Protein AF-A0A8R7UPX9-F1 (afdb_monomer_lite)

Organism: Triticum urartu (NCBI:txid4572)

Sequence (79 aa):
NDDLDFGNWDGDDDAGGRESSSDDSGCEEFLREMSERDDKINSLVHMGFSEDEANRAITRCGVDADICLLVDSISASRA

Structure (mmCIF, N/CA/C/O backbone):
data_AF-A0A8R7UPX9-F1
#
_entry.id   AF-A0A8R7UPX9-F1
#
loop_
_atom_site.group_PDB
_atom_site.id
_atom_site.type_symbol
_atom_site.label_atom_id
_atom_site.label_alt_id
_atom_site.label_comp_id
_atom_site.label_asym_id
_atom_site.label_entity_id
_atom_site.label_seq_id
_atom_site.pdbx_PDB_ins_code
_atom_site.Cartn_x
_atom_site.Cartn_y
_atom_site.Cartn_z
_atom_site.occupancy
_atom_site.B_iso_or_equiv
_atom_site.auth_seq_id
_atom_site.auth_comp_id
_atom_site.auth_asym_id
_atom_site.auth_atom_id
_atom_site.pdbx_PDB_model_num
ATOM 1 N N . ASN A 1 1 ? 66.797 27.125 -14.923 1.00 49.12 1 ASN A N 1
ATOM 2 C CA . ASN A 1 1 ? 66.485 25.818 -15.524 1.00 49.12 1 ASN A CA 1
ATOM 3 C C . ASN A 1 1 ? 65.920 24.970 -14.392 1.00 49.12 1 ASN A C 1
ATOM 5 O O . ASN A 1 1 ? 66.700 24.397 -13.646 1.00 49.12 1 ASN A O 1
ATOM 9 N N . ASP A 1 2 ? 64.638 25.022 -14.051 1.00 48.69 2 ASP A N 1
ATOM 10 C CA . ASP A 1 2 ? 63.460 25.339 -14.861 1.00 48.69 2 ASP A CA 1
ATOM 11 C C . ASP A 1 2 ? 62.352 25.928 -13.971 1.00 48.69 2 ASP A C 1
ATOM 13 O O . ASP A 1 2 ? 62.118 25.450 -12.860 1.00 48.69 2 ASP A O 1
ATOM 17 N N . ASP A 1 3 ? 61.725 26.987 -14.481 1.00 55.88 3 ASP A N 1
ATOM 18 C CA . ASP A 1 3 ? 60.533 27.644 -13.952 1.00 55.88 3 ASP A CA 1
ATOM 19 C C . ASP A 1 3 ? 59.262 26.842 -14.297 1.00 55.88 3 ASP A C 1
ATOM 21 O O . ASP A 1 3 ? 59.215 26.072 -15.253 1.00 55.88 3 ASP A O 1
ATOM 25 N N . LEU A 1 4 ? 58.243 27.043 -13.469 1.00 61.97 4 LEU A N 1
ATOM 26 C CA . LEU A 1 4 ? 56.923 26.412 -13.453 1.00 61.97 4 LEU A CA 1
ATOM 27 C C . LEU A 1 4 ? 56.160 26.557 -14.787 1.00 61.97 4 LEU A C 1
ATOM 29 O O . LEU A 1 4 ? 56.070 27.674 -15.283 1.00 61.97 4 LEU A O 1
ATOM 33 N N . ASP A 1 5 ? 55.483 25.500 -15.256 1.00 56.66 5 ASP A N 1
ATOM 34 C CA . ASP A 1 5 ? 54.057 25.599 -15.620 1.00 56.66 5 ASP A CA 1
ATOM 35 C C . ASP A 1 5 ? 53.384 24.217 -15.703 1.00 56.66 5 ASP A C 1
ATOM 37 O O . ASP A 1 5 ? 53.859 23.284 -16.355 1.00 56.66 5 ASP A O 1
ATOM 41 N N . PHE A 1 6 ? 52.281 24.073 -14.980 1.00 55.53 6 PHE A N 1
ATOM 42 C CA . PHE A 1 6 ? 51.506 22.848 -14.848 1.00 55.53 6 PHE A CA 1
ATOM 43 C C . PHE A 1 6 ? 50.512 22.777 -16.007 1.00 55.53 6 PHE A C 1
ATOM 45 O O . PHE A 1 6 ? 49.483 23.434 -15.973 1.00 55.53 6 PHE A O 1
ATOM 52 N N . GLY A 1 7 ? 50.832 21.951 -17.004 1.00 50.19 7 GLY A N 1
ATOM 53 C CA . GLY A 1 7 ? 49.874 21.263 -17.871 1.00 50.19 7 GLY A CA 1
ATOM 54 C C . GLY A 1 7 ? 48.840 22.137 -18.579 1.00 50.19 7 GLY A C 1
ATOM 55 O O . GLY A 1 7 ? 47.747 22.359 -18.067 1.00 50.19 7 GLY A O 1
ATOM 56 N N . ASN A 1 8 ? 49.138 22.488 -19.828 1.00 54.53 8 ASN A N 1
ATOM 57 C CA . ASN A 1 8 ? 48.144 22.914 -20.804 1.00 54.53 8 ASN A CA 1
ATOM 58 C C . ASN A 1 8 ? 47.080 21.805 -20.961 1.00 54.53 8 ASN A C 1
ATOM 60 O O . ASN A 1 8 ? 47.346 20.757 -21.550 1.00 54.53 8 ASN A O 1
ATOM 64 N N . TRP A 1 9 ? 45.903 22.000 -20.363 1.00 62.78 9 TRP A N 1
ATOM 65 C CA . TRP A 1 9 ? 44.714 21.185 -20.607 1.00 62.78 9 TRP A CA 1
ATOM 66 C C . TRP A 1 9 ? 44.092 21.677 -21.909 1.00 62.78 9 TRP A C 1
ATOM 68 O O . TRP A 1 9 ? 43.186 22.510 -21.900 1.00 62.78 9 TRP A O 1
ATOM 78 N N . ASP A 1 10 ? 44.626 21.199 -23.032 1.00 57.25 10 ASP A N 1
ATOM 79 C CA . ASP A 1 10 ? 43.949 21.348 -24.313 1.00 57.25 10 ASP A CA 1
ATOM 80 C C . ASP A 1 10 ? 42.656 20.537 -24.251 1.00 57.25 10 ASP A C 1
ATOM 82 O O . ASP A 1 10 ? 42.662 19.308 -24.161 1.00 57.25 10 ASP A O 1
ATOM 86 N N . GLY A 1 11 ? 41.547 21.272 -24.208 1.00 55.78 11 GLY A N 1
ATOM 87 C CA . GLY A 1 11 ? 40.211 20.728 -24.317 1.00 55.78 11 GLY A CA 1
ATOM 88 C C . GLY A 1 11 ? 40.027 20.076 -25.678 1.00 55.78 11 GLY A C 1
ATOM 89 O O . GLY A 1 11 ? 40.116 20.743 -26.707 1.00 55.78 11 GLY A O 1
ATOM 90 N N . ASP A 1 12 ? 39.729 18.784 -25.649 1.00 57.41 12 ASP A N 1
ATOM 91 C CA . ASP A 1 12 ? 39.080 18.094 -26.749 1.00 57.41 12 ASP A CA 1
AT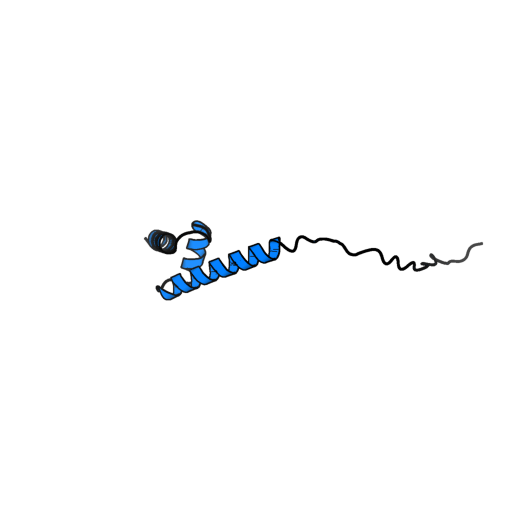OM 92 C C . ASP A 1 12 ? 37.699 17.655 -26.246 1.00 57.41 12 ASP A C 1
ATOM 94 O O . ASP A 1 12 ? 37.549 16.738 -25.434 1.00 57.41 12 ASP A O 1
ATOM 98 N N . ASP A 1 13 ? 36.697 18.439 -26.644 1.00 62.78 13 ASP A N 1
ATOM 99 C CA . ASP A 1 13 ? 35.275 18.121 -26.554 1.00 62.78 13 ASP A CA 1
ATOM 100 C C . ASP A 1 13 ? 34.987 16.924 -27.477 1.00 62.78 13 ASP A C 1
ATOM 102 O O . ASP A 1 13 ? 34.512 17.079 -28.605 1.00 62.78 13 ASP A O 1
ATOM 106 N N . ASP A 1 14 ? 35.258 15.710 -26.998 1.00 58.22 14 ASP A N 1
ATOM 107 C CA . ASP A 1 14 ? 34.825 14.488 -27.672 1.00 58.22 14 ASP A CA 1
ATOM 108 C C . ASP A 1 14 ? 33.336 14.243 -27.373 1.00 58.22 14 ASP A C 1
ATOM 110 O O . ASP A 1 14 ? 32.917 13.577 -26.418 1.00 58.22 14 ASP A O 1
ATOM 114 N N . ALA A 1 15 ? 32.506 14.836 -28.229 1.00 62.25 15 ALA A N 1
ATOM 115 C CA . ALA A 1 15 ? 31.089 14.553 -28.366 1.00 62.25 15 ALA A CA 1
ATOM 116 C C . ALA A 1 15 ? 30.875 13.102 -28.843 1.00 62.25 15 ALA A C 1
ATOM 118 O O . ALA A 1 15 ? 30.695 12.833 -30.029 1.00 62.25 15 ALA A O 1
ATOM 119 N N . GLY A 1 16 ? 30.861 12.155 -27.904 1.00 54.19 16 GLY A N 1
ATOM 120 C CA . GLY A 1 16 ? 30.629 10.736 -28.169 1.00 54.19 16 GLY A CA 1
ATOM 121 C C . GLY A 1 16 ? 29.482 10.160 -27.347 1.00 54.19 16 GLY A C 1
ATOM 122 O O . GLY A 1 16 ? 29.711 9.571 -26.299 1.00 54.19 16 GLY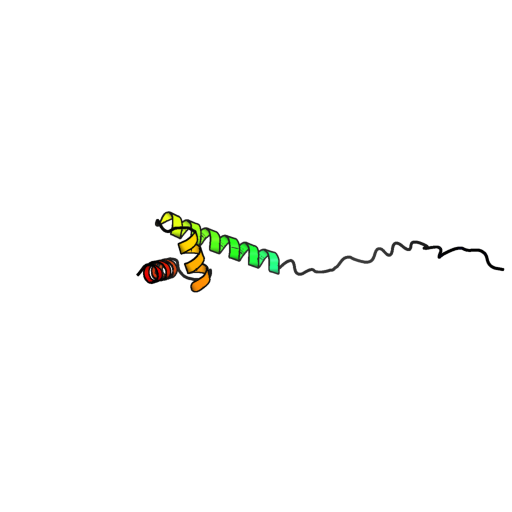 A O 1
ATOM 123 N N . GLY A 1 17 ? 28.251 10.320 -27.842 1.00 49.69 17 GLY A N 1
ATOM 124 C CA . GLY A 1 17 ? 27.150 9.367 -27.648 1.00 49.69 17 GLY A CA 1
ATOM 125 C C . GLY A 1 17 ? 26.894 8.885 -26.221 1.00 49.69 17 GLY A C 1
ATOM 126 O O . GLY A 1 17 ? 27.258 7.776 -25.841 1.00 49.69 17 GLY A O 1
ATOM 127 N N . ARG A 1 18 ? 26.163 9.701 -25.463 1.00 56.94 18 ARG A N 1
ATOM 128 C CA . ARG A 1 18 ? 25.438 9.298 -24.260 1.00 56.94 18 ARG A CA 1
ATOM 129 C C . ARG A 1 18 ? 24.426 8.204 -24.614 1.00 56.94 18 ARG A C 1
ATOM 131 O O . ARG A 1 18 ? 23.272 8.502 -24.867 1.00 56.94 18 ARG A O 1
ATOM 138 N N . GLU A 1 19 ? 24.848 6.953 -24.580 1.00 54.16 19 GLU A N 1
ATOM 139 C CA . GLU A 1 19 ? 23.948 5.798 -24.555 1.00 54.16 19 GLU A CA 1
ATOM 140 C C . GLU A 1 19 ? 24.314 4.977 -23.317 1.00 54.16 19 GLU A C 1
ATOM 142 O O . GLU A 1 19 ? 24.617 3.790 -23.367 1.00 54.16 19 GLU A O 1
ATOM 147 N N . SER A 1 20 ? 24.305 5.637 -22.155 1.00 49.50 20 SER A N 1
ATOM 148 C CA . SER A 1 20 ? 23.943 4.906 -20.953 1.00 49.50 20 SER A CA 1
ATOM 149 C C . SER A 1 20 ? 22.453 4.641 -21.123 1.00 49.50 20 SER A C 1
ATOM 151 O O . SER A 1 20 ? 21.632 5.481 -20.755 1.00 49.50 20 SER A O 1
ATOM 153 N N . SER A 1 21 ? 22.103 3.517 -21.753 1.00 55.03 21 SER A N 1
ATOM 154 C CA . SER A 1 21 ? 20.803 2.884 -21.559 1.00 55.03 21 SER A CA 1
ATOM 155 C C . SER A 1 21 ? 20.757 2.480 -20.088 1.00 55.03 21 SER A C 1
ATOM 157 O O . SER A 1 21 ? 20.958 1.328 -19.722 1.00 55.03 21 SER A O 1
ATOM 159 N N . SER A 1 22 ? 20.651 3.479 -19.214 1.00 53.19 22 SER A N 1
ATOM 160 C CA . SER A 1 22 ? 20.190 3.270 -17.863 1.00 53.19 22 SER A CA 1
ATOM 161 C C . SER A 1 22 ? 18.790 2.745 -18.074 1.00 53.19 22 SER A C 1
ATOM 163 O O . SER A 1 22 ? 17.935 3.466 -18.584 1.00 53.19 22 SER A O 1
ATOM 165 N N . ASP A 1 23 ? 18.640 1.451 -17.834 1.00 57.28 23 ASP A N 1
ATOM 166 C CA . ASP A 1 23 ? 17.382 0.741 -17.766 1.00 57.28 23 ASP A CA 1
ATOM 167 C C . ASP A 1 23 ? 16.442 1.505 -16.818 1.00 57.28 23 ASP A C 1
ATOM 169 O O . ASP A 1 23 ? 16.336 1.217 -15.631 1.00 57.28 23 ASP A O 1
ATOM 173 N N . ASP A 1 24 ? 15.746 2.508 -17.352 1.00 58.22 24 ASP A N 1
ATOM 174 C CA . ASP A 1 24 ? 14.646 3.239 -16.713 1.00 58.22 24 ASP A CA 1
ATOM 175 C C . ASP A 1 24 ? 13.393 2.346 -16.597 1.00 58.22 24 ASP A C 1
ATOM 177 O O . ASP A 1 24 ? 12.286 2.795 -16.342 1.00 58.22 24 ASP A O 1
ATOM 181 N N . SER A 1 25 ? 13.549 1.038 -16.800 1.00 56.41 25 SER A N 1
ATOM 182 C CA . SER A 1 25 ? 12.501 0.035 -16.658 1.00 56.41 25 SER A CA 1
ATOM 183 C C . SER A 1 25 ? 12.242 -0.342 -15.197 1.00 56.41 25 SER A C 1
ATOM 185 O O . SER A 1 25 ? 11.130 -0.750 -14.875 1.00 56.41 25 SER A O 1
ATOM 187 N N . GLY A 1 26 ? 13.220 -0.169 -14.297 1.00 59.53 26 GLY A N 1
ATOM 188 C CA . GLY A 1 26 ? 13.048 -0.478 -12.869 1.00 59.53 26 GLY A CA 1
ATOM 189 C C . GLY A 1 26 ? 12.249 0.576 -12.093 1.00 59.53 26 GLY A C 1
ATOM 190 O O . GLY A 1 26 ? 11.606 0.261 -11.093 1.00 59.53 26 GLY A O 1
ATOM 191 N N . CYS A 1 27 ? 12.263 1.830 -12.554 1.00 61.66 27 CYS A N 1
ATOM 192 C CA . CYS A 1 27 ? 11.534 2.932 -11.922 1.00 61.66 27 CYS A CA 1
ATOM 193 C C . CYS A 1 27 ? 10.021 2.768 -12.111 1.00 61.66 27 CYS A C 1
ATOM 195 O O . CYS A 1 27 ? 9.253 2.897 -11.161 1.00 61.66 27 CYS A O 1
ATOM 197 N N . GLU A 1 28 ? 9.606 2.440 -13.333 1.00 69.62 28 GLU A N 1
ATOM 198 C CA . GLU A 1 28 ? 8.203 2.250 -13.708 1.00 69.62 28 GLU A CA 1
ATOM 199 C C . GLU A 1 28 ? 7.566 1.058 -12.978 1.00 69.62 28 GLU A C 1
ATOM 201 O O . GLU A 1 28 ? 6.427 1.149 -12.523 1.00 69.62 28 GLU A O 1
ATOM 206 N N . GLU A 1 29 ? 8.305 -0.043 -12.796 1.00 70.06 29 GLU A N 1
ATOM 207 C CA . GLU A 1 29 ? 7.846 -1.201 -12.015 1.00 70.06 29 GLU A CA 1
ATOM 208 C C . GLU A 1 29 ? 7.616 -0.827 -10.544 1.00 70.06 29 GLU A C 1
ATOM 210 O O . GLU A 1 29 ? 6.568 -1.131 -9.975 1.00 70.06 29 GLU A O 1
ATOM 215 N N . PHE A 1 30 ? 8.547 -0.079 -9.950 1.00 70.88 30 PHE A N 1
ATOM 216 C CA . PHE A 1 30 ? 8.449 0.363 -8.562 1.00 70.88 30 PHE A CA 1
ATOM 217 C C . PHE A 1 30 ? 7.309 1.365 -8.328 1.00 70.88 30 PHE A C 1
ATOM 219 O O . PHE A 1 30 ? 6.588 1.263 -7.335 1.00 70.88 30 PHE A O 1
ATOM 226 N N . LEU A 1 31 ? 7.102 2.312 -9.250 1.00 79.50 31 LEU A N 1
ATOM 227 C CA . LEU A 1 31 ? 5.985 3.263 -9.189 1.00 79.50 31 LEU A CA 1
ATOM 228 C C . LEU A 1 31 ? 4.633 2.560 -9.333 1.00 79.50 31 LEU A C 1
ATOM 230 O O . LEU A 1 31 ? 3.667 2.920 -8.656 1.00 79.50 31 LEU A O 1
ATOM 234 N N . ARG A 1 32 ? 4.565 1.535 -10.185 1.00 82.44 32 ARG A N 1
ATOM 235 C CA . ARG A 1 32 ? 3.365 0.714 -10.361 1.00 82.44 32 ARG A CA 1
ATOM 236 C C . ARG A 1 32 ? 3.054 -0.082 -9.097 1.00 82.44 32 ARG A C 1
ATOM 238 O O . ARG A 1 32 ? 1.926 -0.033 -8.617 1.00 82.44 32 ARG A O 1
ATOM 245 N N . GLU A 1 33 ? 4.073 -0.692 -8.497 1.00 79.31 33 GLU A N 1
ATOM 246 C CA . GLU A 1 33 ? 3.953 -1.400 -7.222 1.00 79.31 33 GLU A CA 1
ATOM 247 C C . GLU A 1 33 ? 3.512 -0.469 -6.077 1.00 79.31 33 GLU A C 1
ATOM 249 O O . GLU A 1 33 ? 2.709 -0.845 -5.222 1.00 79.31 33 GLU A O 1
ATOM 254 N N . MET A 1 34 ? 4.014 0.770 -6.055 1.00 76.94 34 MET A N 1
ATOM 255 C CA . MET A 1 34 ? 3.566 1.798 -5.112 1.00 76.94 34 MET A CA 1
ATOM 256 C C . MET A 1 34 ? 2.098 2.156 -5.304 1.00 76.94 34 MET A C 1
ATOM 258 O O . MET A 1 34 ? 1.352 2.126 -4.329 1.00 76.94 34 MET A O 1
ATOM 262 N N . SER A 1 35 ? 1.669 2.409 -6.541 1.00 85.81 35 SER A N 1
ATOM 263 C CA . SER A 1 35 ? 0.268 2.717 -6.837 1.00 85.81 35 SER A CA 1
ATOM 264 C C . SER A 1 35 ? -0.663 1.591 -6.388 1.00 85.81 35 SER A C 1
ATOM 266 O O . SER A 1 35 ? -1.667 1.851 -5.731 1.00 85.81 35 SER A O 1
ATOM 268 N N . GLU A 1 36 ? -0.318 0.334 -6.683 1.00 88.25 36 GLU A N 1
ATOM 269 C CA . GLU A 1 36 ? -1.134 -0.823 -6.291 1.00 88.25 36 GLU A CA 1
ATOM 270 C C . GLU A 1 36 ? -1.221 -0.975 -4.767 1.00 88.25 36 GLU A C 1
ATOM 272 O O . GLU A 1 36 ? -2.278 -1.310 -4.219 1.00 88.25 36 GLU A O 1
ATOM 277 N N . ARG A 1 37 ? -0.120 -0.691 -4.063 1.00 88.81 37 ARG A N 1
ATOM 278 C CA . ARG A 1 37 ? -0.093 -0.650 -2.600 1.00 88.81 37 ARG A CA 1
ATOM 279 C C . ARG A 1 37 ? -1.017 0.441 -2.067 1.00 88.81 37 ARG A C 1
ATOM 281 O O . ARG A 1 37 ? -1.836 0.146 -1.198 1.00 88.81 37 ARG A O 1
ATOM 288 N N . ASP A 1 38 ? -0.914 1.660 -2.585 1.00 90.25 38 ASP A N 1
ATOM 289 C CA . ASP A 1 38 ? -1.719 2.801 -2.141 1.00 90.25 38 ASP A CA 1
ATOM 290 C C . ASP A 1 38 ? -3.220 2.588 -2.406 1.00 90.25 38 ASP A C 1
ATOM 292 O O . ASP A 1 38 ? -4.047 2.869 -1.535 1.00 90.25 38 ASP A O 1
ATOM 296 N N . ASP A 1 39 ? -3.590 1.993 -3.543 1.00 91.94 39 ASP A N 1
ATOM 297 C CA . ASP A 1 39 ? -4.981 1.640 -3.863 1.00 91.94 39 ASP A CA 1
ATOM 298 C C . ASP A 1 39 ? -5.564 0.619 -2.869 1.00 91.94 39 ASP A C 1
ATOM 300 O O . ASP A 1 39 ? -6.716 0.733 -2.417 1.00 91.94 39 ASP A O 1
ATOM 304 N N . LYS A 1 40 ? -4.759 -0.376 -2.478 1.00 90.62 40 LYS A N 1
ATOM 305 C CA . LYS A 1 40 ? -5.152 -1.369 -1.467 1.00 90.62 40 LYS A CA 1
ATOM 306 C C . LYS A 1 40 ? -5.275 -0.748 -0.086 1.00 90.62 40 LYS A C 1
ATOM 308 O O . LYS A 1 40 ? -6.242 -1.038 0.621 1.00 90.62 40 LYS A O 1
ATOM 313 N N . ILE A 1 41 ? -4.344 0.128 0.286 1.00 92.44 41 ILE A N 1
ATOM 314 C CA . ILE A 1 41 ? -4.411 0.885 1.536 1.00 92.44 41 ILE A CA 1
ATOM 315 C C . ILE A 1 41 ? -5.690 1.715 1.581 1.00 92.44 41 ILE A C 1
ATOM 317 O O . ILE A 1 41 ? -6.436 1.614 2.553 1.00 92.44 41 ILE A O 1
ATOM 321 N N . ASN A 1 42 ? -5.991 2.465 0.522 1.00 92.62 42 ASN A N 1
ATOM 322 C CA . ASN A 1 42 ? -7.195 3.285 0.448 1.00 92.62 42 ASN A CA 1
ATOM 323 C C . ASN A 1 42 ? -8.460 2.427 0.594 1.00 92.62 42 ASN A C 1
ATOM 325 O O . ASN A 1 42 ? -9.322 2.741 1.410 1.00 92.62 42 ASN A O 1
ATOM 329 N N . SER A 1 43 ? -8.528 1.283 -0.094 1.00 92.56 43 SER A N 1
ATOM 330 C CA . SER A 1 43 ? -9.651 0.344 0.036 1.00 92.56 43 SER A CA 1
ATOM 331 C C . SER A 1 43 ? -9.824 -0.180 1.467 1.00 92.56 43 SER A C 1
ATOM 333 O O . SER A 1 43 ? -10.945 -0.247 1.972 1.00 92.56 43 SER A O 1
ATOM 335 N N . LEU A 1 44 ? -8.728 -0.525 2.148 1.00 92.00 44 LEU A N 1
ATOM 336 C CA . LEU A 1 44 ? -8.752 -0.991 3.539 1.00 92.00 44 LEU A CA 1
ATOM 337 C C . LEU A 1 44 ? -9.176 0.120 4.504 1.00 92.00 44 LEU A C 1
ATOM 339 O O . LEU A 1 44 ? -10.018 -0.103 5.376 1.00 92.00 44 LEU A O 1
ATOM 343 N N . VAL A 1 45 ? -8.664 1.333 4.308 1.00 92.69 45 VAL A N 1
ATOM 344 C CA . VAL A 1 45 ? -9.063 2.511 5.084 1.00 92.69 45 VAL A CA 1
ATOM 345 C C . VAL A 1 45 ? -10.541 2.830 4.874 1.00 92.69 45 VAL A C 1
ATOM 347 O O . VAL A 1 45 ? -11.266 3.085 5.835 1.00 92.69 45 VAL A O 1
ATOM 350 N N . HIS A 1 46 ? -11.033 2.714 3.641 1.00 92.88 46 HIS A N 1
ATOM 351 C CA . HIS A 1 46 ? -12.441 2.913 3.310 1.00 92.88 46 HIS A CA 1
ATOM 352 C C . HIS A 1 46 ? -13.359 1.838 3.928 1.00 92.88 46 HIS A C 1
ATOM 354 O O . HIS A 1 46 ? -14.550 2.084 4.129 1.00 92.88 46 HIS A O 1
ATOM 360 N N . MET A 1 47 ? -12.821 0.664 4.275 1.00 89.94 47 MET A N 1
ATOM 361 C CA . MET A 1 47 ? -13.518 -0.364 5.062 1.00 89.94 47 MET A CA 1
ATOM 362 C C . MET A 1 47 ? -13.462 -0.126 6.582 1.00 89.94 47 MET A C 1
ATOM 364 O O . MET A 1 47 ? -14.143 -0.829 7.327 1.00 89.94 47 MET A O 1
ATOM 368 N N . GLY A 1 48 ? -12.704 0.870 7.053 1.00 91.56 48 GLY A N 1
ATOM 369 C CA . GLY A 1 48 ? -12.614 1.257 8.465 1.00 91.56 48 GLY A CA 1
ATOM 370 C C . GLY A 1 48 ? -11.343 0.800 9.185 1.00 91.56 48 GLY A C 1
ATOM 371 O O . GLY A 1 48 ? -11.267 0.924 10.409 1.00 91.56 48 GLY A O 1
ATOM 372 N N . PHE A 1 49 ? -10.354 0.277 8.457 1.00 90.62 49 PHE A N 1
ATOM 373 C CA . PHE A 1 49 ? -9.035 -0.034 9.012 1.00 90.62 49 PHE A CA 1
ATOM 374 C C . PHE A 1 49 ? -8.134 1.203 9.047 1.00 90.62 49 PHE A C 1
ATOM 376 O O . PHE A 1 49 ? -8.369 2.192 8.357 1.00 90.62 49 PHE A O 1
ATOM 383 N N . SER A 1 50 ? -7.082 1.157 9.860 1.00 92.38 50 SER A N 1
ATOM 384 C CA . SER A 1 50 ? -6.057 2.205 9.849 1.00 92.38 50 SER A CA 1
ATOM 385 C C . SER A 1 50 ? -5.054 1.977 8.719 1.00 92.38 50 SER A C 1
ATOM 387 O O . SER A 1 50 ? -4.758 0.837 8.361 1.00 92.38 50 SER A O 1
ATOM 389 N N . GLU A 1 51 ? -4.465 3.058 8.211 1.00 92.56 51 GLU A N 1
ATOM 390 C CA . GLU A 1 51 ? -3.424 3.000 7.176 1.00 92.56 51 GLU A CA 1
ATOM 391 C C . GLU A 1 51 ? -2.232 2.121 7.603 1.00 92.56 51 GLU A C 1
ATOM 393 O O . GLU A 1 51 ? -1.711 1.334 6.816 1.00 92.56 51 GLU A O 1
ATOM 398 N N . ASP A 1 52 ? -1.860 2.179 8.886 1.00 93.12 52 ASP A N 1
ATOM 399 C CA . ASP A 1 52 ? -0.852 1.316 9.515 1.00 93.12 52 ASP A CA 1
ATOM 400 C C . ASP A 1 52 ? -1.224 -0.176 9.472 1.00 93.12 52 ASP A C 1
ATOM 402 O O . ASP A 1 52 ? -0.372 -1.030 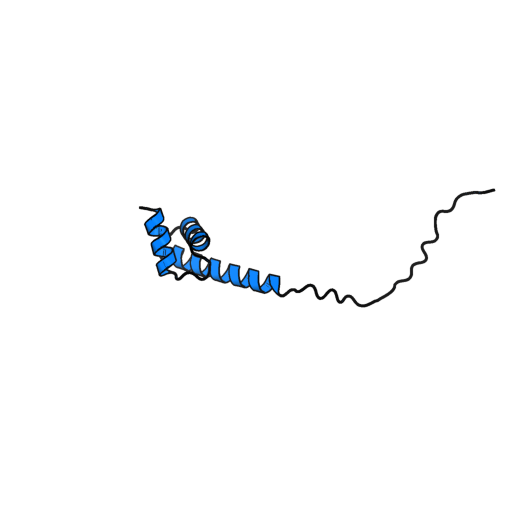9.215 1.00 93.12 52 ASP A O 1
ATOM 406 N N . GLU A 1 53 ? -2.492 -0.510 9.733 1.00 92.25 53 GLU A N 1
ATOM 407 C CA . GLU A 1 53 ? -2.978 -1.894 9.691 1.00 92.25 53 GLU A CA 1
ATOM 408 C C . GLU A 1 53 ? -2.918 -2.426 8.258 1.00 92.25 53 GLU A C 1
ATOM 410 O O . GLU A 1 53 ? -2.408 -3.524 8.022 1.00 92.25 53 GLU A O 1
ATOM 415 N N . ALA A 1 54 ? -3.360 -1.609 7.300 1.00 92.75 54 ALA A N 1
ATOM 416 C CA . ALA A 1 54 ? -3.297 -1.920 5.883 1.00 92.75 54 ALA A CA 1
ATOM 417 C C . ALA A 1 54 ? -1.855 -2.118 5.393 1.00 92.75 54 ALA A C 1
ATOM 419 O O . ALA A 1 54 ? -1.542 -3.145 4.788 1.00 92.75 54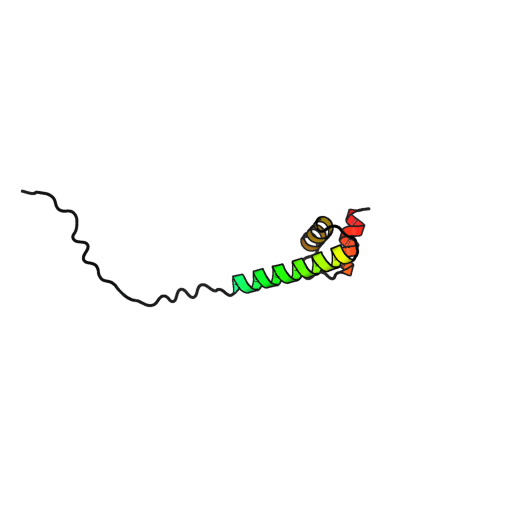 ALA A O 1
ATOM 420 N N . ASN A 1 55 ? -0.950 -1.196 5.731 1.00 91.81 55 ASN A N 1
ATOM 421 C CA . ASN A 1 55 ? 0.470 -1.286 5.391 1.00 91.81 55 ASN A CA 1
ATOM 422 C C . ASN A 1 55 ? 1.129 -2.544 5.959 1.00 91.81 55 ASN A C 1
ATOM 424 O O . ASN A 1 55 ? 1.877 -3.228 5.255 1.00 91.81 55 ASN A O 1
ATOM 428 N N . ARG A 1 56 ? 0.849 -2.893 7.220 1.00 91.06 56 ARG A N 1
ATOM 429 C CA . ARG A 1 56 ? 1.386 -4.122 7.823 1.00 91.06 56 ARG A CA 1
ATOM 430 C C . ARG A 1 56 ? 0.857 -5.370 7.137 1.00 91.06 56 ARG A C 1
ATOM 432 O O . ARG A 1 56 ? 1.625 -6.306 6.930 1.00 91.06 56 ARG A O 1
ATOM 439 N N . ALA A 1 57 ? -0.424 -5.389 6.779 1.00 92.88 57 ALA A N 1
ATOM 440 C CA . ALA A 1 57 ? -1.015 -6.515 6.072 1.00 92.88 57 ALA A CA 1
ATOM 441 C C . ALA A 1 57 ? -0.384 -6.698 4.692 1.00 92.88 57 ALA A C 1
ATOM 443 O O . ALA A 1 57 ? 0.026 -7.807 4.362 1.00 92.88 57 ALA A O 1
ATOM 444 N N . ILE A 1 58 ? -0.211 -5.612 3.934 1.00 91.62 58 ILE A N 1
ATOM 445 C CA . ILE A 1 58 ? 0.439 -5.642 2.618 1.00 91.62 58 ILE A CA 1
ATOM 446 C C . ILE A 1 58 ? 1.913 -6.037 2.745 1.00 91.62 58 ILE A C 1
ATOM 448 O O . ILE A 1 58 ? 2.396 -6.855 1.973 1.00 91.62 58 ILE A O 1
ATOM 452 N N . THR A 1 59 ? 2.625 -5.547 3.761 1.00 90.31 59 THR A N 1
ATOM 453 C CA . THR A 1 59 ? 4.018 -5.954 4.025 1.00 90.31 59 THR A CA 1
ATOM 454 C C . THR A 1 59 ? 4.126 -7.447 4.361 1.00 90.31 59 THR A C 1
ATOM 456 O O . THR A 1 59 ? 5.120 -8.090 4.034 1.00 90.31 59 THR A O 1
ATOM 459 N N . ARG A 1 60 ? 3.108 -8.020 5.015 1.00 88.88 60 ARG A N 1
ATOM 460 C CA . ARG A 1 60 ? 3.095 -9.426 5.444 1.00 88.88 60 ARG A CA 1
ATOM 461 C C . ARG A 1 60 ? 2.630 -10.388 4.352 1.00 88.88 60 ARG A C 1
ATOM 463 O O . ARG A 1 60 ? 3.153 -11.494 4.266 1.00 88.88 60 ARG A O 1
ATOM 470 N N . CYS A 1 61 ? 1.621 -9.996 3.580 1.00 90.50 61 CYS A N 1
ATOM 471 C CA . CYS A 1 61 ? 0.960 -10.840 2.584 1.00 90.50 61 CYS A CA 1
ATOM 472 C C . CYS A 1 61 ? 1.432 -10.554 1.152 1.00 90.50 61 CYS A C 1
ATOM 474 O O . CYS A 1 61 ? 1.276 -11.410 0.288 1.00 90.50 61 CYS A O 1
ATOM 476 N N . GLY A 1 62 ? 2.023 -9.384 0.916 1.00 89.75 62 GLY A N 1
ATOM 477 C CA . GLY A 1 62 ? 2.431 -8.889 -0.394 1.00 89.75 62 GLY A CA 1
ATOM 478 C C . GLY A 1 62 ? 1.435 -7.892 -0.984 1.00 89.75 62 GLY A C 1
ATOM 479 O O . GLY A 1 62 ? 0.244 -7.902 -0.663 1.00 89.75 62 GLY A O 1
ATOM 480 N N . VAL A 1 63 ? 1.934 -7.038 -1.881 1.00 87.19 63 VAL A N 1
ATOM 481 C CA . VAL A 1 63 ? 1.110 -6.091 -2.647 1.00 87.19 63 VAL A CA 1
ATOM 482 C C . VAL A 1 63 ? 0.153 -6.801 -3.595 1.00 87.19 63 VAL A C 1
ATOM 484 O O . VAL A 1 63 ? -0.905 -6.257 -3.849 1.00 87.19 63 VAL A O 1
ATOM 487 N N . ASP A 1 64 ? 0.435 -8.033 -4.024 1.00 87.62 64 ASP A N 1
ATOM 488 C CA . ASP A 1 64 ? -0.462 -8.868 -4.837 1.00 87.62 64 ASP A CA 1
ATOM 489 C C . ASP A 1 64 ? -1.581 -9.556 -4.038 1.00 87.62 64 ASP A C 1
ATOM 491 O O . ASP A 1 64 ? -2.514 -10.102 -4.623 1.00 87.62 64 ASP A O 1
ATOM 495 N N . ALA A 1 65 ? -1.541 -9.526 -2.703 1.00 90.19 65 ALA A N 1
ATOM 496 C CA . ALA A 1 65 ? -2.516 -10.235 -1.877 1.00 90.19 65 ALA A CA 1
ATOM 497 C C . ALA A 1 65 ? -3.933 -9.666 -2.015 1.00 90.19 65 ALA A C 1
ATOM 499 O O . ALA A 1 65 ? -4.135 -8.452 -2.071 1.00 90.19 65 ALA A O 1
ATOM 500 N N . ASP A 1 66 ? -4.929 -10.545 -2.030 1.00 92.19 66 ASP A N 1
ATOM 501 C CA . ASP A 1 66 ? -6.328 -10.148 -2.160 1.00 92.19 66 ASP A CA 1
ATOM 502 C C . ASP A 1 66 ? -6.799 -9.310 -0.959 1.00 92.19 66 ASP A C 1
ATOM 504 O O . ASP A 1 66 ? -6.342 -9.518 0.170 1.00 92.19 66 ASP A O 1
ATOM 508 N N . ILE A 1 67 ? -7.744 -8.389 -1.175 1.00 90.38 67 ILE A N 1
ATOM 509 C CA . ILE A 1 67 ? -8.245 -7.505 -0.110 1.00 90.38 67 ILE A CA 1
ATOM 510 C C . ILE A 1 67 ? -8.806 -8.325 1.056 1.00 90.38 67 ILE A C 1
ATOM 512 O O . ILE A 1 67 ? -8.534 -8.004 2.211 1.00 90.38 67 ILE A O 1
ATOM 516 N N . CYS A 1 68 ? -9.529 -9.413 0.779 1.00 91.81 68 CYS A N 1
ATOM 517 C CA . CYS A 1 68 ? -10.045 -10.295 1.827 1.00 91.81 68 CYS A CA 1
ATOM 518 C C . CYS A 1 68 ? -8.923 -10.909 2.678 1.00 91.81 68 CYS A C 1
ATOM 520 O O . CYS A 1 68 ? -9.040 -10.973 3.898 1.00 91.81 68 CYS A O 1
ATOM 522 N N . LEU A 1 69 ? -7.811 -11.301 2.051 1.00 92.56 69 LEU A N 1
ATOM 523 C CA . LEU A 1 69 ? -6.669 -11.903 2.739 1.00 92.56 69 LEU A CA 1
ATOM 524 C C . LEU A 1 69 ? -5.923 -10.867 3.593 1.00 92.56 69 LEU A C 1
ATOM 526 O O . LEU A 1 69 ? -5.486 -11.170 4.704 1.00 92.56 69 LEU A O 1
ATOM 530 N N . LEU A 1 70 ? -5.832 -9.624 3.110 1.00 92.69 70 LEU A N 1
ATOM 531 C CA . LEU A 1 70 ? -5.312 -8.497 3.884 1.00 92.69 70 LEU A CA 1
ATOM 532 C C . LEU A 1 70 ? -6.192 -8.217 5.109 1.00 92.69 70 LEU A C 1
ATOM 534 O O . LEU A 1 70 ? -5.669 -8.098 6.214 1.00 92.69 70 LEU A O 1
ATOM 538 N N . VAL A 1 71 ? -7.516 -8.190 4.942 1.00 92.62 71 VAL A N 1
ATOM 539 C CA . VAL A 1 71 ? -8.479 -8.019 6.044 1.00 92.62 71 VAL A CA 1
ATOM 540 C C . VAL A 1 71 ? -8.365 -9.141 7.078 1.00 92.62 71 VAL A C 1
ATOM 542 O O . VAL A 1 71 ? -8.336 -8.859 8.280 1.00 92.62 71 VAL A O 1
ATOM 545 N N . ASP A 1 72 ? -8.248 -10.395 6.640 1.00 93.19 72 ASP A N 1
ATOM 546 C CA . ASP A 1 72 ? -8.046 -11.540 7.533 1.00 93.19 72 ASP A CA 1
ATOM 547 C C . ASP A 1 72 ? -6.725 -11.421 8.302 1.00 93.19 72 ASP A C 1
ATOM 549 O O . ASP A 1 72 ? -6.687 -11.659 9.507 1.00 93.19 72 ASP A O 1
ATOM 553 N N . SER A 1 73 ? -5.650 -10.982 7.642 1.00 91.19 73 SER A N 1
ATOM 554 C CA . SER A 1 73 ? -4.338 -10.750 8.261 1.00 91.19 73 SER A CA 1
ATOM 555 C C . SER A 1 73 ? -4.375 -9.647 9.329 1.00 91.19 73 SER A C 1
ATOM 557 O O . SER A 1 73 ? -3.809 -9.814 10.417 1.00 91.19 73 SER A O 1
ATOM 559 N N . ILE A 1 74 ? -5.086 -8.543 9.065 1.00 92.31 74 ILE A N 1
ATOM 560 C CA . ILE A 1 74 ? -5.313 -7.466 10.044 1.00 92.31 74 ILE A CA 1
ATOM 561 C C . ILE A 1 74 ? -6.118 -7.999 11.225 1.00 92.31 74 ILE A C 1
ATOM 563 O O . ILE A 1 74 ? -5.712 -7.841 12.375 1.00 92.31 74 ILE A O 1
ATOM 567 N N . SER A 1 75 ? -7.232 -8.674 10.945 1.00 89.62 75 SER A N 1
ATOM 568 C CA . SER A 1 75 ? -8.137 -9.213 11.962 1.00 89.62 75 SER A CA 1
ATOM 569 C C . SER A 1 75 ? -7.439 -10.249 12.846 1.00 89.62 75 SER A C 1
ATOM 571 O O . SER A 1 75 ? -7.562 -10.198 14.067 1.00 89.62 75 SER A O 1
ATOM 573 N N . ALA A 1 76 ? -6.628 -11.127 12.251 1.00 89.88 76 ALA A N 1
ATOM 574 C CA . ALA A 1 76 ? -5.806 -12.102 12.961 1.00 89.88 76 ALA A CA 1
ATOM 575 C C . ALA A 1 76 ? -4.692 -11.455 13.797 1.00 89.88 76 ALA A C 1
ATOM 577 O O . ALA A 1 76 ? -4.256 -12.043 14.779 1.00 89.88 76 ALA A O 1
ATOM 578 N N . SER A 1 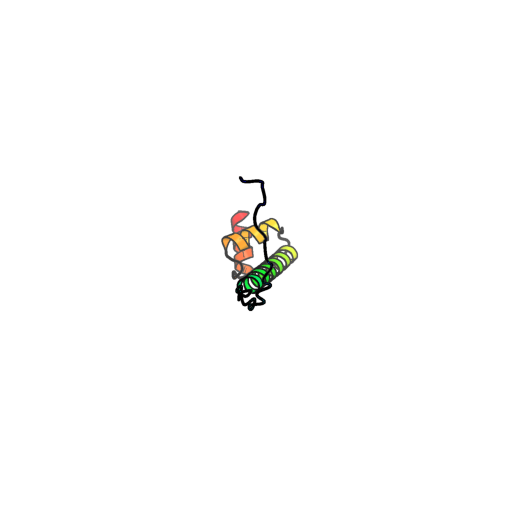77 ? -4.222 -10.259 13.424 1.00 82.81 77 SER A N 1
ATOM 579 C CA . SER A 1 77 ? -3.216 -9.508 14.190 1.00 82.81 77 SER A CA 1
ATOM 580 C C . SER A 1 77 ? -3.821 -8.671 15.327 1.00 82.81 77 SER A C 1
ATOM 582 O O . SER A 1 77 ? -3.079 -8.187 16.179 1.00 82.81 77 SER A O 1
ATOM 584 N N . ARG A 1 78 ? -5.148 -8.472 15.331 1.00 77.62 78 ARG A N 1
ATOM 585 C CA . ARG A 1 78 ? -5.904 -7.789 16.398 1.00 77.62 78 ARG A CA 1
ATOM 586 C C . ARG A 1 78 ? -6.437 -8.746 17.469 1.00 77.62 78 ARG A C 1
ATOM 588 O O . ARG A 1 78 ? -6.829 -8.266 18.533 1.00 77.62 78 ARG A O 1
ATOM 595 N N . ALA A 1 79 ? -6.513 -10.040 17.154 1.00 57.09 79 ALA A N 1
ATOM 596 C CA . ALA A 1 79 ? -6.927 -11.116 18.055 1.00 57.09 79 ALA A CA 1
ATOM 597 C C . ALA A 1 79 ? -5.817 -11.473 19.054 1.00 57.09 79 ALA A C 1
ATOM 599 O O . ALA A 1 79 ? -6.171 -11.774 20.217 1.00 57.09 79 ALA A O 1
#

pLDDT: mean 77.06, std 16.44, range [48.69, 93.19]

Secondary structure (DSSP, 8-state):
-----------------------THHHHHHHHHHHHHHHHHHHHHHTT--HHHHHHHHHHH-TTS-HHHHHHHHHHHH-

Foldseek 3Di:
DD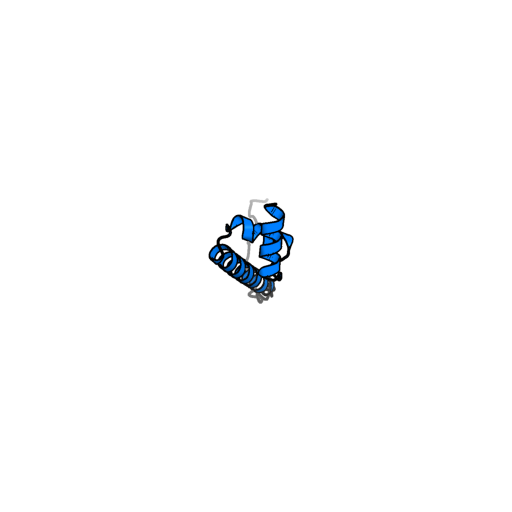DDDPDDPPDDPPPDDPPPPPVPVVVVVVVVLVVLLVVLLVVVVVVPDDSVLSNVLCVVQHSPDDSVSSVVSSVVVVD

Radius of gyration: 26.92 Å; chains: 1; bounding box: 80×40×46 Å

InterPro domains:
  IPR009060 UBA-like superfamily [SSF46934] (20-68)
  IPR015940 Ubiquitin-associated domain [PS50030] (33-66)